Protein AF-A0A2I0NLA5-F1 (afdb_monomer_lite)

Radius of gyration: 13.1 Å; chains: 1; bounding box: 32×26×30 Å

Structure (mmCIF, N/CA/C/O backbone):
data_AF-A0A2I0NLA5-F1
#
_entry.id   AF-A0A2I0NLA5-F1
#
loop_
_atom_site.group_PDB
_atom_site.id
_atom_site.type_symbol
_atom_site.label_atom_id
_atom_site.label_alt_id
_atom_site.label_comp_id
_atom_site.label_asym_id
_atom_site.label_entity_id
_atom_site.label_seq_id
_atom_site.pdbx_PDB_ins_code
_atom_site.Cartn_x
_atom_site.Cartn_y
_atom_site.Cartn_z
_atom_site.occupancy
_atom_site.B_iso_or_equiv
_atom_site.auth_seq_id
_atom_site.auth_comp_id
_atom_site.auth_asym_id
_atom_site.auth_atom_id
_atom_site.pdbx_PDB_model_num
ATOM 1 N N . MET A 1 1 ? -19.180 -3.234 6.087 1.00 59.72 1 MET A N 1
ATOM 2 C CA . MET A 1 1 ? -17.823 -3.170 5.500 1.00 59.72 1 MET A CA 1
ATOM 3 C C . MET A 1 1 ? -17.058 -4.268 6.195 1.00 59.72 1 MET A C 1
ATOM 5 O O . MET A 1 1 ? -16.725 -4.125 7.369 1.00 59.72 1 MET A O 1
ATOM 9 N N . ASP A 1 2 ? -16.911 -5.386 5.492 1.00 83.38 2 ASP A N 1
ATOM 10 C CA . ASP A 1 2 ? -16.739 -6.708 6.115 1.00 83.38 2 ASP A CA 1
ATOM 11 C C . ASP A 1 2 ? -15.297 -7.218 5.983 1.00 83.38 2 ASP A C 1
ATOM 13 O O . ASP A 1 2 ? -15.010 -8.364 6.292 1.00 83.38 2 ASP A O 1
ATOM 17 N N . ALA A 1 3 ? -14.392 -6.371 5.485 1.00 89.50 3 ALA A N 1
ATOM 18 C CA . ALA A 1 3 ? -12.985 -6.702 5.313 1.00 89.50 3 ALA A CA 1
ATOM 19 C C . ALA A 1 3 ? -12.182 -6.345 6.569 1.00 89.50 3 ALA A C 1
ATOM 21 O O . ALA A 1 3 ? -12.119 -5.175 6.946 1.00 89.50 3 ALA A O 1
ATOM 22 N N . ASP A 1 4 ? -11.520 -7.325 7.175 1.00 92.44 4 ASP A N 1
ATOM 23 C CA . ASP A 1 4 ? -10.682 -7.116 8.366 1.00 92.44 4 ASP A CA 1
ATOM 24 C C . ASP A 1 4 ? -9.313 -6.486 8.047 1.00 92.44 4 ASP A C 1
ATOM 26 O O . ASP A 1 4 ? -8.629 -5.961 8.925 1.00 92.44 4 ASP A O 1
ATOM 30 N N . ALA A 1 5 ? -8.921 -6.499 6.769 1.00 95.50 5 ALA A N 1
ATOM 31 C CA . ALA A 1 5 ? -7.702 -5.873 6.280 1.00 95.50 5 ALA A CA 1
ATOM 32 C C . ALA A 1 5 ? -7.873 -5.266 4.888 1.00 95.50 5 ALA A C 1
ATOM 34 O O . ALA A 1 5 ? -8.700 -5.713 4.089 1.00 95.50 5 ALA A O 1
ATOM 35 N N . VAL A 1 6 ? -7.036 -4.276 4.584 1.00 95.62 6 VAL A N 1
ATOM 36 C CA . VAL A 1 6 ? -6.979 -3.601 3.289 1.00 95.62 6 VAL A CA 1
ATOM 37 C C . VAL A 1 6 ? -5.520 -3.471 2.852 1.00 95.62 6 VAL A C 1
ATOM 39 O O . VAL A 1 6 ? -4.673 -3.006 3.605 1.00 95.62 6 VAL A O 1
ATOM 42 N N . ALA A 1 7 ? -5.228 -3.851 1.610 1.00 97.94 7 ALA A N 1
ATOM 43 C CA . ALA A 1 7 ? -3.954 -3.556 0.963 1.00 97.94 7 ALA A CA 1
ATOM 44 C C . ALA A 1 7 ? -4.214 -2.671 -0.257 1.00 97.94 7 ALA A C 1
ATOM 46 O O . ALA A 1 7 ? -5.017 -3.036 -1.119 1.00 97.94 7 ALA A O 1
ATOM 47 N N . ILE A 1 8 ? -3.549 -1.521 -0.341 1.00 98.19 8 ILE A N 1
ATOM 48 C CA . ILE A 1 8 ? -3.659 -0.599 -1.479 1.00 98.19 8 ILE A CA 1
ATOM 49 C C . ILE A 1 8 ? -2.277 -0.406 -2.069 1.00 98.19 8 ILE A C 1
ATOM 51 O O . ILE A 1 8 ? -1.302 -0.224 -1.343 1.00 98.19 8 ILE A O 1
ATOM 55 N N . GLY A 1 9 ? -2.203 -0.431 -3.396 1.00 98.00 9 GLY A N 1
ATOM 56 C CA . GLY A 1 9 ? -0.940 -0.225 -4.068 1.00 98.00 9 GLY A CA 1
ATOM 57 C C . GLY A 1 9 ? -1.015 0.625 -5.31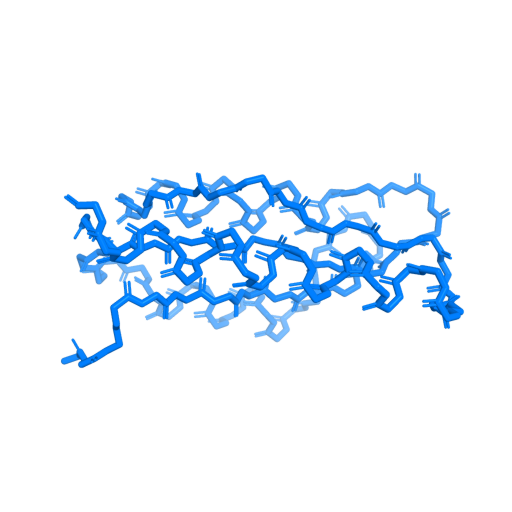4 1.00 98.00 9 GLY A C 1
ATOM 58 O O . GLY A 1 9 ? -2.043 0.714 -5.988 1.00 98.00 9 GLY A O 1
ATOM 59 N N . SER A 1 10 ? 0.117 1.254 -5.607 1.00 98.25 10 SER A N 1
ATOM 60 C CA . SER A 1 10 ? 0.334 2.086 -6.782 1.00 98.25 10 SER A CA 1
ATOM 61 C C . SER A 1 10 ? 1.799 2.013 -7.199 1.00 98.25 10 SER A C 1
ATOM 63 O O . SER A 1 10 ? 2.672 1.982 -6.333 1.00 98.25 10 SER A O 1
ATOM 65 N N . PRO A 1 11 ? 2.119 2.057 -8.504 1.00 97.00 11 PRO A N 1
ATOM 66 C CA . PRO A 1 11 ? 3.460 2.437 -8.908 1.00 97.00 11 PRO A CA 1
ATOM 67 C C . PRO A 1 11 ? 3.740 3.891 -8.514 1.00 97.00 11 PRO A C 1
ATOM 69 O O . PRO A 1 11 ? 2.806 4.686 -8.355 1.00 97.00 11 PRO A O 1
ATOM 72 N N . ASN A 1 12 ? 5.020 4.252 -8.451 1.00 94.81 12 ASN A N 1
ATOM 73 C CA . ASN A 1 12 ? 5.403 5.654 -8.364 1.00 94.81 12 ASN A CA 1
ATOM 74 C C . ASN A 1 12 ? 5.301 6.322 -9.748 1.00 94.81 12 ASN A C 1
ATOM 76 O O . ASN A 1 12 ? 6.036 5.980 -10.679 1.00 94.81 12 ASN A O 1
ATOM 80 N N . TYR A 1 13 ? 4.350 7.240 -9.902 1.00 91.44 13 TYR A N 1
ATOM 81 C CA . TYR A 1 13 ? 4.024 7.938 -11.141 1.00 91.44 13 TYR A CA 1
ATOM 82 C C . TYR A 1 13 ? 4.190 9.448 -10.952 1.00 91.44 13 TYR A C 1
ATOM 84 O O . TYR A 1 13 ? 3.307 10.113 -10.418 1.00 91.44 13 TYR A O 1
ATOM 92 N N . LYS A 1 14 ? 5.307 9.993 -11.457 1.00 90.69 14 LYS A N 1
ATOM 93 C CA . LYS A 1 14 ? 5.690 11.408 -11.276 1.00 90.69 14 LYS A CA 1
ATOM 94 C C . LYS A 1 14 ? 5.750 11.798 -9.793 1.00 90.69 14 LYS A C 1
ATOM 96 O O . LYS A 1 14 ? 5.105 12.760 -9.391 1.00 90.69 14 LYS A O 1
ATOM 101 N N . ASP A 1 15 ? 6.499 11.008 -9.024 1.00 90.94 15 ASP A N 1
ATOM 102 C CA . ASP A 1 15 ? 6.754 11.233 -7.595 1.00 90.94 15 ASP A CA 1
ATOM 103 C C . ASP A 1 15 ? 5.469 11.263 -6.743 1.00 90.94 15 ASP A C 1
ATOM 105 O O . ASP A 1 15 ? 5.377 11.971 -5.748 1.00 90.94 15 ASP A O 1
ATOM 109 N N . ALA A 1 16 ? 4.443 10.523 -7.181 1.00 94.50 16 ALA A N 1
ATOM 110 C CA . ALA A 1 16 ? 3.158 10.378 -6.508 1.00 94.50 16 ALA A CA 1
ATOM 111 C C . ALA A 1 16 ? 2.463 9.073 -6.928 1.00 94.50 16 ALA A C 1
ATOM 113 O O . ALA A 1 16 ? 2.822 8.426 -7.917 1.00 94.50 16 ALA A O 1
ATOM 114 N N . MET A 1 17 ? 1.404 8.689 -6.216 1.00 97.56 17 MET A N 1
ATOM 115 C CA . MET A 1 17 ? 0.538 7.582 -6.638 1.00 97.56 17 MET A CA 1
ATOM 116 C C . MET A 1 17 ? -0.253 7.898 -7.921 1.00 97.56 17 MET A C 1
ATOM 118 O O . MET A 1 17 ? -0.472 9.053 -8.296 1.00 97.56 17 MET A O 1
ATOM 122 N N . MET A 1 18 ? -0.768 6.862 -8.585 1.00 97.94 18 MET A N 1
ATOM 123 C CA . MET A 1 18 ? -1.639 7.031 -9.745 1.00 97.94 18 MET A CA 1
ATOM 124 C C . MET A 1 18 ? -2.910 7.820 -9.381 1.00 97.94 18 MET A C 1
ATOM 126 O O . MET A 1 18 ? -3.526 7.547 -8.346 1.00 97.94 18 MET A O 1
ATOM 130 N N . PRO A 1 19 ? -3.400 8.717 -10.261 1.00 97.00 19 PRO A N 1
ATOM 131 C CA . PRO A 1 19 ? -4.604 9.510 -9.990 1.00 97.00 19 PRO A CA 1
ATOM 132 C C . PRO A 1 19 ? -5.851 8.677 -9.661 1.00 97.00 19 PRO A C 1
ATOM 134 O O . PRO A 1 19 ? -6.710 9.113 -8.898 1.00 97.00 19 PRO A O 1
ATOM 137 N N . THR A 1 20 ? -5.957 7.470 -10.219 1.00 97.75 20 THR A N 1
ATOM 138 C CA . THR A 1 20 ? -7.052 6.532 -9.934 1.00 97.75 20 THR A CA 1
ATOM 139 C C . THR A 1 20 ? -7.001 5.998 -8.505 1.00 97.75 20 THR A C 1
ATOM 141 O O . THR A 1 20 ? -8.048 5.891 -7.871 1.00 97.75 20 THR A O 1
ATOM 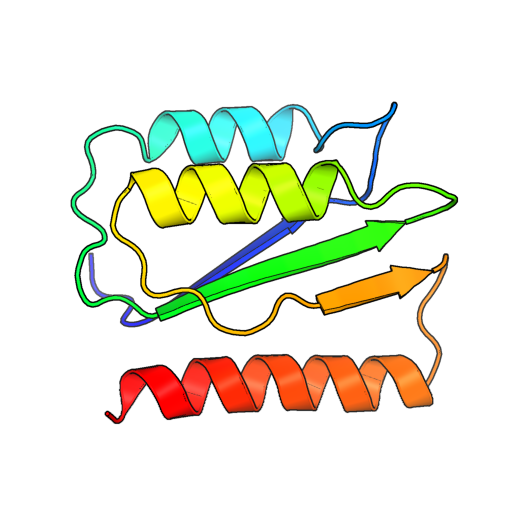144 N N . VAL A 1 21 ? -5.802 5.713 -7.985 1.00 98.12 21 VAL A N 1
ATOM 145 C CA . VAL A 1 21 ? -5.591 5.276 -6.596 1.00 98.12 21 VAL A CA 1
ATOM 146 C C . VAL A 1 21 ? -5.867 6.431 -5.641 1.00 98.12 21 VAL A C 1
ATOM 148 O O . VAL A 1 21 ? -6.609 6.252 -4.680 1.00 98.12 21 VAL A O 1
ATOM 151 N N . LYS A 1 22 ? -5.390 7.640 -5.965 1.00 97.44 22 LYS A N 1
ATOM 152 C CA . LYS A 1 22 ? -5.692 8.848 -5.186 1.00 97.44 22 LYS A CA 1
ATOM 153 C C . LYS A 1 22 ? -7.197 9.084 -5.053 1.00 97.44 22 LYS A C 1
ATOM 155 O O . LYS A 1 22 ? -7.701 9.221 -3.945 1.00 97.44 22 LYS A O 1
ATOM 160 N N . LYS A 1 23 ? -7.929 9.056 -6.170 1.00 97.56 23 LYS A N 1
ATOM 161 C CA . LYS A 1 23 ? -9.391 9.219 -6.170 1.00 97.56 23 LYS A CA 1
ATOM 162 C C . LYS A 1 23 ? -10.098 8.133 -5.351 1.00 97.56 23 LYS A C 1
ATOM 164 O O . LYS A 1 23 ? -11.118 8.402 -4.721 1.00 97.56 23 LYS A O 1
ATOM 169 N N . PHE A 1 24 ? -9.583 6.904 -5.373 1.00 97.00 24 PHE A N 1
ATOM 170 C CA . PHE A 1 24 ? -10.116 5.826 -4.547 1.00 97.00 24 PHE A CA 1
ATOM 171 C C . PHE A 1 24 ? -9.883 6.093 -3.055 1.00 97.00 24 PHE A C 1
ATOM 173 O O . PHE A 1 24 ? -10.837 6.016 -2.288 1.00 97.00 24 PHE A O 1
ATOM 180 N N . LEU A 1 25 ? -8.673 6.488 -2.649 1.00 96.44 25 LEU A N 1
ATOM 181 C CA . LEU A 1 25 ? -8.382 6.868 -1.263 1.00 96.44 25 LEU A CA 1
ATOM 182 C C . LEU A 1 25 ? -9.254 8.036 -0.788 1.00 96.44 25 LEU A C 1
ATOM 184 O O . LEU A 1 25 ? -9.831 7.959 0.289 1.00 96.44 25 LEU A O 1
ATOM 188 N N . GLU A 1 26 ? -9.438 9.068 -1.615 1.00 95.81 26 GLU A N 1
ATOM 189 C CA . GLU A 1 26 ? -10.343 10.187 -1.316 1.00 95.81 26 GLU A CA 1
ATOM 190 C C . GLU A 1 26 ? -11.788 9.716 -1.081 1.00 95.81 26 GLU A C 1
ATOM 192 O O . GLU A 1 26 ? -12.489 10.271 -0.239 1.00 95.81 26 GLU A O 1
ATOM 197 N N . SER A 1 27 ? -12.237 8.663 -1.774 1.00 94.62 27 SER A N 1
ATOM 198 C CA . SER A 1 27 ? -13.566 8.076 -1.548 1.00 94.62 27 SER A CA 1
ATOM 199 C C . SER A 1 27 ? -13.692 7.311 -0.225 1.00 94.62 27 SER A C 1
ATOM 201 O O . SER A 1 27 ? -14.810 7.068 0.228 1.00 94.62 27 SER A O 1
ATOM 203 N N . LEU A 1 28 ? -12.566 6.949 0.400 1.00 92.12 28 LEU A N 1
ATOM 204 C CA . LEU A 1 28 ? -12.524 6.355 1.738 1.00 92.12 28 LEU A CA 1
ATOM 205 C C . LEU A 1 28 ? -12.518 7.414 2.849 1.00 92.12 28 LEU A C 1
ATOM 207 O O . LEU A 1 28 ? -12.668 7.062 4.019 1.00 92.12 28 LEU A O 1
ATOM 211 N N . ALA A 1 29 ? -12.364 8.699 2.515 1.00 91.50 29 ALA A N 1
ATOM 212 C CA . ALA A 1 29 ? -12.356 9.766 3.504 1.00 91.50 29 ALA A CA 1
ATOM 213 C C . ALA A 1 29 ? -13.662 9.773 4.316 1.00 91.50 29 ALA A C 1
ATOM 215 O O . ALA A 1 29 ? -14.765 9.790 3.769 1.00 91.50 29 ALA A O 1
ATOM 216 N N . GLY A 1 30 ? -13.534 9.766 5.644 1.00 87.75 30 GLY A N 1
ATOM 217 C CA . GLY A 1 30 ? -14.673 9.711 6.564 1.00 87.75 30 GLY A CA 1
ATOM 218 C C . GLY A 1 30 ? -15.215 8.303 6.834 1.00 87.75 30 GLY A C 1
ATOM 219 O O . GLY A 1 30 ? -16.117 8.163 7.660 1.00 87.75 30 GLY A O 1
ATOM 220 N N . ILE A 1 31 ? -14.666 7.262 6.198 1.00 89.25 31 ILE A N 1
ATOM 221 C CA . ILE A 1 31 ? -14.894 5.876 6.614 1.00 89.25 31 ILE A CA 1
ATOM 222 C C . ILE A 1 31 ? -14.027 5.591 7.842 1.00 89.25 31 ILE A C 1
ATOM 224 O O . ILE A 1 31 ? -12.829 5.860 7.848 1.00 89.25 31 ILE A O 1
ATOM 228 N N . ASP A 1 32 ? -14.634 5.019 8.879 1.00 85.69 32 ASP A N 1
ATOM 229 C CA . ASP A 1 32 ? -13.908 4.571 10.064 1.00 85.69 32 ASP A CA 1
ATOM 230 C C . ASP A 1 32 ? -13.165 3.256 9.780 1.00 85.69 32 ASP A C 1
ATOM 232 O O . ASP A 1 32 ? -13.777 2.186 9.668 1.00 85.69 32 ASP A O 1
ATOM 236 N N . LEU A 1 33 ? -11.840 3.344 9.639 1.00 90.56 33 LEU A N 1
ATOM 237 C CA . LEU A 1 33 ? -10.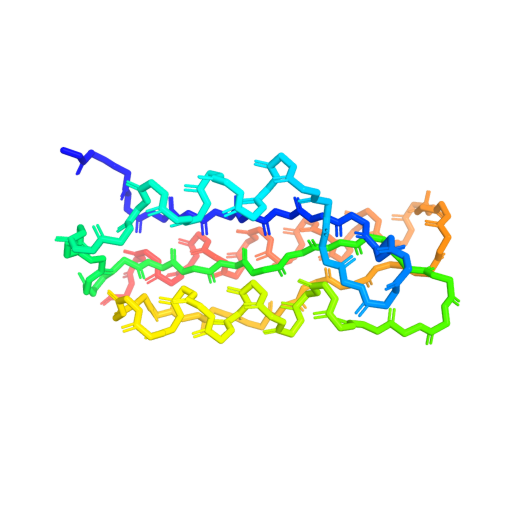956 2.205 9.381 1.00 90.56 33 LEU A CA 1
ATOM 238 C C . LEU A 1 33 ? -10.181 1.760 10.633 1.00 90.56 33 LEU A C 1
ATOM 240 O O . LEU A 1 33 ? -9.288 0.919 10.527 1.00 90.56 33 LEU A O 1
ATOM 244 N N . ARG A 1 34 ? -10.533 2.282 11.816 1.00 91.00 34 ARG A N 1
ATOM 245 C CA . ARG A 1 34 ? -9.882 1.917 13.082 1.00 91.00 34 ARG A CA 1
ATOM 246 C C . ARG A 1 34 ? -9.995 0.427 13.380 1.00 91.00 34 ARG A C 1
ATOM 248 O O . ARG A 1 34 ? -11.043 -0.181 13.170 1.00 91.00 34 ARG A O 1
ATOM 255 N N . GLY A 1 35 ? -8.902 -0.144 13.885 1.00 88.19 35 GLY A N 1
ATOM 256 C CA . GLY A 1 35 ? -8.796 -1.566 14.224 1.00 88.19 35 GLY A CA 1
ATOM 257 C C . GLY A 1 35 ? -8.732 -2.505 13.015 1.00 88.19 35 GLY A C 1
ATOM 258 O O . GLY A 1 35 ? -8.779 -3.717 13.193 1.00 88.19 35 GLY A O 1
ATOM 259 N N . ARG A 1 36 ? -8.642 -1.978 11.784 1.00 93.12 36 ARG A N 1
ATOM 260 C CA . ARG A 1 36 ? -8.413 -2.781 10.574 1.00 93.12 36 ARG A CA 1
ATOM 261 C C . ARG A 1 36 ? -6.937 -2.761 10.216 1.00 93.12 36 ARG A C 1
ATOM 263 O O . ARG A 1 36 ? -6.292 -1.719 10.331 1.00 93.12 36 ARG A O 1
ATOM 270 N N . ALA A 1 37 ? -6.418 -3.884 9.734 1.00 97.25 37 ALA A N 1
ATOM 271 C CA . ALA A 1 37 ? -5.024 -3.972 9.316 1.00 97.25 37 ALA A CA 1
ATOM 272 C C . ALA A 1 37 ? -4.812 -3.365 7.916 1.00 97.25 37 ALA A C 1
ATOM 274 O O . ALA A 1 37 ? -5.641 -3.552 7.020 1.00 97.25 37 ALA A O 1
ATOM 275 N N . GLY A 1 38 ? -3.692 -2.672 7.714 1.00 97.75 38 GLY A N 1
ATOM 276 C CA . GLY A 1 38 ? -3.369 -1.975 6.468 1.00 97.75 38 GLY A CA 1
ATOM 277 C C . GLY A 1 38 ? -2.013 -2.338 5.883 1.00 97.75 38 GLY A C 1
ATOM 278 O O . GLY A 1 38 ? -1.081 -2.612 6.628 1.00 97.75 38 GLY A O 1
ATOM 279 N N . LEU A 1 39 ? -1.882 -2.316 4.556 1.00 98.62 39 LEU A N 1
ATOM 280 C CA . LEU A 1 39 ? -0.607 -2.476 3.844 1.00 98.62 39 LEU A CA 1
ATOM 281 C C . LEU A 1 39 ? -0.557 -1.536 2.633 1.00 98.62 39 LEU A C 1
ATOM 283 O O . LEU A 1 39 ? -1.396 -1.658 1.734 1.00 98.62 39 LEU A O 1
ATOM 287 N N . ALA A 1 40 ? 0.444 -0.654 2.569 1.00 98.62 40 ALA A N 1
ATOM 288 C CA . ALA A 1 40 ? 0.776 0.056 1.339 1.00 98.62 40 ALA A CA 1
ATOM 289 C C . ALA A 1 40 ? 1.803 -0.750 0.531 1.00 98.62 40 ALA A C 1
ATOM 291 O O . ALA A 1 40 ? 2.741 -1.331 1.085 1.00 98.62 40 ALA A O 1
ATOM 292 N N . PHE A 1 41 ? 1.634 -0.817 -0.790 1.00 98.56 41 PHE A N 1
ATOM 293 C CA . PHE A 1 41 ? 2.606 -1.498 -1.643 1.00 98.56 41 PHE A CA 1
ATOM 294 C C . PHE A 1 41 ? 2.761 -0.874 -3.030 1.00 98.56 41 PHE A C 1
ATOM 296 O O . PHE A 1 41 ? 1.884 -0.168 -3.520 1.00 98.56 41 PHE A O 1
ATOM 303 N N . GLY A 1 42 ? 3.866 -1.148 -3.717 1.00 97.56 42 GLY A N 1
ATOM 304 C CA . GLY A 1 42 ? 4.068 -0.581 -5.046 1.00 97.56 42 GLY A CA 1
ATOM 305 C C . GLY A 1 42 ? 5.375 -0.947 -5.724 1.00 97.56 42 GLY A C 1
ATOM 306 O O . GLY A 1 42 ? 6.323 -1.416 -5.101 1.00 97.56 42 GLY A O 1
ATOM 307 N N . SER A 1 43 ? 5.431 -0.698 -7.031 1.00 96.56 43 SER A N 1
ATOM 308 C CA . SER A 1 43 ? 6.679 -0.732 -7.792 1.00 96.56 43 SER A CA 1
ATOM 309 C C . SER A 1 43 ? 7.234 0.677 -7.993 1.00 96.56 43 SER A C 1
ATOM 311 O O . SER A 1 43 ? 6.473 1.602 -8.282 1.00 96.56 43 SER A O 1
ATOM 313 N N . TYR A 1 44 ? 8.547 0.847 -7.956 1.00 96.31 44 TYR A N 1
ATOM 314 C CA . TYR A 1 44 ? 9.184 2.150 -8.118 1.00 96.31 44 TYR A CA 1
ATOM 315 C C . TYR A 1 44 ? 10.402 2.117 -9.040 1.00 96.31 44 TYR A C 1
ATOM 317 O O . TYR A 1 44 ? 11.013 1.077 -9.268 1.00 96.31 44 TYR A O 1
ATOM 325 N N . GLY A 1 45 ? 10.761 3.281 -9.584 1.00 94.12 45 GLY A N 1
ATOM 326 C CA . GLY A 1 45 ? 12.030 3.476 -10.291 1.00 94.12 45 GLY A CA 1
ATOM 327 C C . GLY A 1 45 ? 13.110 4.026 -9.364 1.00 94.12 45 GLY A C 1
ATOM 328 O O . GLY A 1 45 ? 14.171 3.421 -9.206 1.00 94.12 45 GLY A O 1
ATOM 329 N N . TRP A 1 46 ? 12.815 5.167 -8.739 1.00 90.06 46 TRP A N 1
ATOM 330 C CA . TRP A 1 46 ? 13.780 5.936 -7.948 1.00 90.06 46 TRP A CA 1
ATOM 331 C C . TRP A 1 46 ? 13.238 6.328 -6.573 1.00 90.06 46 TRP A C 1
ATOM 333 O O . TRP A 1 46 ? 13.964 6.172 -5.599 1.00 90.06 46 TRP A O 1
ATOM 343 N N . GLY A 1 47 ? 11.979 6.769 -6.499 1.00 92.06 47 GLY A N 1
ATOM 344 C CA . GLY A 1 47 ? 11.338 7.208 -5.256 1.00 92.06 47 GLY A CA 1
ATOM 345 C C . GLY A 1 47 ? 10.170 6.324 -4.813 1.00 92.06 47 GLY A C 1
ATOM 346 O O . GLY A 1 47 ? 9.609 5.579 -5.623 1.00 92.06 47 GLY A O 1
ATOM 347 N N . LEU A 1 48 ? 9.837 6.404 -3.526 1.00 95.06 48 LEU A N 1
ATOM 348 C CA . LEU A 1 48 ? 8.815 5.607 -2.838 1.00 95.06 48 LEU A CA 1
ATOM 349 C C . LEU A 1 48 ? 7.572 6.430 -2.460 1.00 95.06 48 LEU A C 1
ATOM 351 O O . LEU A 1 48 ? 6.697 5.909 -1.775 1.00 95.06 48 LEU A O 1
ATOM 355 N N . GLU A 1 49 ? 7.464 7.669 -2.943 1.00 97.62 49 GLU A N 1
ATOM 356 C CA . GLU A 1 49 ? 6.471 8.666 -2.525 1.00 97.62 49 GLU A CA 1
ATOM 357 C C . GLU A 1 49 ? 5.040 8.129 -2.635 1.00 97.62 49 GLU A C 1
ATOM 359 O O . GLU A 1 49 ? 4.240 8.293 -1.726 1.00 97.62 49 GLU A O 1
ATOM 364 N N . ALA A 1 50 ? 4.720 7.390 -3.704 1.00 97.88 50 ALA A N 1
ATOM 365 C CA . ALA A 1 50 ? 3.415 6.745 -3.832 1.00 97.88 50 ALA A CA 1
ATOM 366 C C . ALA A 1 50 ? 3.075 5.791 -2.673 1.00 97.88 50 ALA A C 1
ATOM 368 O O . ALA A 1 50 ? 1.919 5.729 -2.267 1.00 97.88 50 ALA A O 1
ATOM 369 N N . ILE A 1 51 ? 4.047 5.017 -2.185 1.00 98.25 51 ILE A N 1
ATOM 370 C CA . ILE A 1 51 ? 3.850 4.053 -1.094 1.00 98.25 51 ILE A CA 1
ATOM 371 C C . ILE A 1 51 ? 3.720 4.804 0.232 1.00 98.25 51 ILE A C 1
ATOM 373 O O . ILE A 1 51 ? 2.795 4.521 0.989 1.00 98.25 51 ILE A O 1
ATOM 377 N N . GLU A 1 52 ? 4.591 5.789 0.459 1.00 98.12 52 GLU A N 1
ATOM 378 C CA . GLU A 1 52 ? 4.583 6.654 1.645 1.00 98.12 52 GLU A CA 1
ATOM 379 C C . GLU A 1 52 ? 3.257 7.426 1.758 1.00 98.12 52 GLU A C 1
ATOM 381 O O . GLU A 1 52 ? 2.581 7.352 2.781 1.00 98.12 52 GLU A O 1
ATOM 386 N N . ASP A 1 53 ? 2.795 8.050 0.671 1.00 98.00 53 ASP A N 1
ATOM 387 C CA . ASP A 1 53 ? 1.516 8.763 0.637 1.00 98.00 53 ASP A CA 1
ATOM 388 C C . ASP A 1 53 ? 0.326 7.829 0.928 1.00 98.00 53 ASP A C 1
ATOM 390 O O . ASP A 1 53 ? -0.611 8.205 1.636 1.00 98.00 53 ASP A O 1
ATOM 394 N N . ILE A 1 54 ? 0.318 6.607 0.370 1.00 98.44 54 ILE A N 1
ATOM 395 C CA . ILE A 1 54 ? -0.745 5.623 0.648 1.00 98.44 54 ILE A CA 1
ATOM 396 C C . ILE A 1 54 ? -0.730 5.247 2.134 1.00 98.44 54 ILE A C 1
ATOM 398 O O . ILE A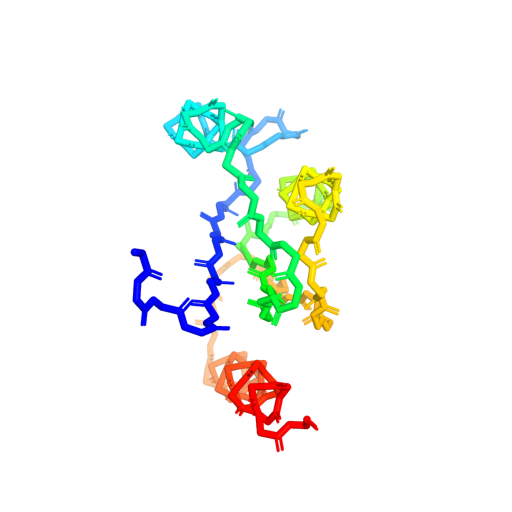 1 54 ? -1.799 5.185 2.751 1.00 98.44 54 ILE A O 1
ATOM 402 N N . HIS A 1 55 ? 0.454 5.001 2.699 1.00 98.44 55 HIS A N 1
ATOM 403 C CA . HIS A 1 55 ? 0.623 4.666 4.109 1.00 98.44 55 HIS A CA 1
ATOM 404 C C . HIS A 1 55 ? 0.081 5.772 5.011 1.00 98.44 55 HIS A C 1
ATOM 406 O O . HIS A 1 55 ? -0.728 5.507 5.906 1.00 98.44 55 HIS A O 1
ATOM 412 N N . ASP A 1 56 ? 0.483 7.012 4.751 1.00 97.75 56 ASP A N 1
ATOM 413 C CA . ASP A 1 56 ? 0.107 8.170 5.554 1.00 97.75 56 ASP A CA 1
ATOM 414 C C . ASP A 1 56 ? -1.398 8.434 5.486 1.00 97.75 56 ASP A C 1
ATOM 416 O O . ASP A 1 56 ? -2.041 8.666 6.514 1.00 97.75 56 ASP A O 1
ATOM 420 N N . ILE A 1 57 ? -2.000 8.330 4.296 1.00 96.94 57 ILE A N 1
ATOM 421 C CA . ILE A 1 57 ? -3.445 8.516 4.128 1.00 96.94 57 ILE A CA 1
ATOM 422 C C . ILE A 1 57 ? -4.223 7.436 4.889 1.00 96.94 57 ILE A C 1
ATOM 424 O O . ILE A 1 57 ? -5.131 7.771 5.652 1.00 96.94 57 ILE A O 1
ATOM 428 N N . LEU A 1 58 ? -3.873 6.157 4.733 1.00 96.56 58 LEU A N 1
ATOM 429 C CA . LEU A 1 58 ? -4.563 5.064 5.430 1.00 96.56 58 LEU A CA 1
ATOM 430 C C . LEU A 1 58 ? -4.384 5.137 6.951 1.00 96.56 58 LEU A C 1
ATOM 432 O O . LEU A 1 58 ? -5.358 4.967 7.691 1.00 96.56 58 LEU A O 1
ATOM 436 N N . SER A 1 59 ? -3.180 5.477 7.413 1.00 96.06 59 SER A N 1
ATOM 437 C CA . SER A 1 59 ? -2.895 5.750 8.825 1.00 96.06 59 SER A CA 1
ATOM 438 C C . SER A 1 59 ? -3.743 6.905 9.357 1.00 96.06 59 SER A C 1
ATOM 440 O O . SER A 1 59 ? -4.312 6.811 10.444 1.00 96.06 59 SER A O 1
ATOM 442 N N . SER A 1 60 ? -3.906 7.978 8.573 1.00 95.38 60 SER A N 1
ATOM 443 C CA . SER A 1 60 ? -4.745 9.126 8.944 1.00 95.38 60 SER A CA 1
ATOM 444 C C . SER A 1 60 ? -6.232 8.770 9.073 1.00 95.38 60 SER A C 1
ATOM 446 O O . SER A 1 60 ? -6.962 9.421 9.820 1.00 95.38 60 SER A O 1
ATOM 448 N N . TYR A 1 61 ? -6.677 7.706 8.396 1.00 94.50 61 TYR A N 1
ATOM 449 C CA . TYR A 1 61 ? -8.030 7.147 8.519 1.00 94.50 61 TYR A CA 1
ATOM 450 C C . TYR A 1 61 ? -8.157 6.132 9.669 1.00 94.50 61 TYR A C 1
ATOM 452 O O . TYR A 1 61 ? -9.227 5.558 9.881 1.00 94.50 61 TYR A O 1
ATOM 460 N N . GLY A 1 62 ? -7.088 5.942 10.446 1.00 93.31 62 GLY A N 1
ATOM 461 C CA . GLY A 1 62 ? -7.057 5.113 11.648 1.00 93.31 62 GLY A CA 1
ATOM 462 C C . GLY A 1 62 ? -6.661 3.657 11.415 1.00 93.31 62 GLY A C 1
ATOM 463 O O . GLY A 1 62 ? -6.781 2.862 12.344 1.00 93.31 62 GLY A O 1
ATOM 464 N N . MET A 1 63 ? -6.217 3.293 10.210 1.00 95.44 63 MET A N 1
ATOM 465 C CA . MET A 1 63 ? -5.812 1.924 9.892 1.00 95.44 63 MET A CA 1
ATOM 466 C C . MET A 1 63 ? -4.514 1.539 10.618 1.00 95.44 63 MET A C 1
ATOM 468 O O . MET A 1 63 ? -3.587 2.340 10.732 1.00 95.44 63 MET A O 1
ATOM 472 N N . GLU A 1 64 ? -4.429 0.296 11.090 1.00 96.38 64 GLU A N 1
ATOM 473 C CA . GLU A 1 64 ? -3.219 -0.246 11.708 1.00 96.38 64 GLU A CA 1
ATOM 474 C C . GLU A 1 64 ? -2.285 -0.801 10.633 1.00 96.38 64 GLU A C 1
ATOM 476 O O . GLU A 1 64 ? -2.422 -1.943 10.184 1.00 96.38 64 GLU A O 1
ATOM 481 N N . MET A 1 65 ? -1.341 0.027 10.197 1.00 97.75 65 MET A N 1
ATOM 482 C CA . MET A 1 65 ? -0.432 -0.322 9.110 1.00 97.75 65 MET A CA 1
ATOM 483 C C . MET A 1 65 ? 0.611 -1.362 9.539 1.00 97.75 65 MET A C 1
ATOM 485 O O . MET A 1 65 ? 1.261 -1.232 10.579 1.00 97.75 65 MET A O 1
ATOM 489 N N . VAL A 1 66 ? 0.801 -2.390 8.711 1.00 98.12 66 VAL A N 1
ATOM 490 C CA . VAL A 1 66 ? 1.999 -3.237 8.740 1.00 98.12 66 VAL A CA 1
ATOM 491 C C . VAL A 1 66 ? 3.107 -2.600 7.897 1.00 98.12 66 VAL A C 1
ATOM 493 O O . VAL A 1 66 ? 2.894 -1.587 7.238 1.00 98.12 66 VAL A O 1
ATOM 496 N N . GLN A 1 67 ? 4.302 -3.192 7.914 1.00 98.00 67 GLN A N 1
ATOM 497 C CA . GLN A 1 67 ? 5.412 -2.718 7.090 1.00 98.00 67 GLN A CA 1
ATOM 498 C C . GLN A 1 67 ? 5.055 -2.747 5.596 1.00 98.00 67 GLN A C 1
ATOM 500 O O . GLN A 1 67 ? 4.622 -3.781 5.083 1.00 98.00 67 GLN A O 1
ATOM 505 N N . ASP A 1 68 ? 5.288 -1.625 4.917 1.00 98.31 68 ASP A N 1
ATOM 506 C CA . ASP A 1 68 ? 5.004 -1.463 3.493 1.00 98.31 68 ASP A CA 1
ATOM 507 C C . ASP A 1 68 ? 5.896 -2.338 2.605 1.00 98.31 68 ASP A C 1
ATOM 509 O O . ASP A 1 68 ? 6.992 -2.757 2.992 1.00 98.31 68 ASP A O 1
ATOM 513 N N . PHE A 1 69 ? 5.440 -2.586 1.375 1.00 98.31 69 PHE A N 1
ATOM 514 C CA . PHE A 1 69 ? 6.172 -3.388 0.396 1.00 98.31 69 PHE A CA 1
ATOM 515 C C . PHE A 1 69 ? 6.479 -2.614 -0.891 1.00 98.31 69 PHE A C 1
ATOM 517 O O . PHE A 1 69 ? 5.583 -2.287 -1.668 1.00 98.31 69 PHE A O 1
ATOM 524 N N . GLY A 1 70 ? 7.762 -2.385 -1.166 1.00 97.62 70 GLY A N 1
ATOM 525 C CA . GLY A 1 70 ? 8.235 -1.765 -2.402 1.00 97.62 70 GLY A CA 1
ATOM 526 C C . GLY A 1 70 ? 9.071 -2.721 -3.249 1.00 97.62 70 GLY A C 1
ATOM 527 O O . GLY A 1 70 ? 9.930 -3.419 -2.717 1.00 97.62 70 GLY A O 1
ATOM 528 N N . VAL A 1 71 ? 8.894 -2.695 -4.574 1.00 97.69 71 VAL A N 1
ATOM 529 C CA . VAL A 1 71 ? 9.793 -3.368 -5.530 1.00 97.69 71 VAL A CA 1
ATOM 530 C C . VAL A 1 71 ? 10.370 -2.399 -6.557 1.00 97.69 71 VAL A C 1
ATOM 532 O O . VAL A 1 71 ? 9.645 -1.618 -7.169 1.00 97.69 71 VAL A O 1
ATOM 535 N N . LYS A 1 72 ? 11.684 -2.451 -6.790 1.00 96.44 72 LYS A N 1
ATOM 536 C CA . LYS A 1 72 ? 12.319 -1.630 -7.823 1.00 96.44 72 LYS A CA 1
ATOM 537 C C . LYS A 1 72 ? 12.119 -2.260 -9.203 1.00 96.44 72 LYS A C 1
ATOM 539 O O . LYS A 1 72 ? 12.635 -3.335 -9.480 1.00 96.44 72 LYS A O 1
ATOM 544 N N . GLY A 1 73 ? 11.431 -1.560 -10.098 1.00 94.50 73 GLY A N 1
ATOM 545 C CA . GLY A 1 73 ? 11.149 -2.039 -11.448 1.00 94.50 73 GLY A CA 1
ATOM 546 C C . GLY A 1 73 ? 10.178 -3.222 -11.458 1.00 94.50 73 GLY A C 1
ATOM 547 O O . GLY A 1 73 ? 9.142 -3.195 -10.795 1.00 94.50 73 GLY A O 1
ATOM 548 N N . LYS A 1 74 ? 10.488 -4.234 -12.270 1.00 95.44 74 LYS A N 1
ATOM 549 C CA . LYS A 1 74 ? 9.679 -5.448 -12.389 1.00 95.44 74 LYS A CA 1
ATOM 550 C C . LYS A 1 74 ? 10.129 -6.458 -11.317 1.00 95.44 74 LYS A C 1
ATOM 552 O O . LYS A 1 74 ? 11.328 -6.695 -11.240 1.00 95.44 74 LYS A O 1
ATOM 557 N N . PRO A 1 75 ? 9.209 -7.051 -10.534 1.00 95.38 75 PRO A N 1
ATOM 558 C CA . PRO A 1 75 ? 9.560 -8.092 -9.571 1.00 95.38 75 PRO A CA 1
ATOM 559 C C . PRO A 1 75 ? 10.044 -9.366 -10.268 1.00 95.38 75 PRO A C 1
ATOM 561 O O . PRO A 1 75 ? 9.451 -9.782 -11.271 1.00 95.38 75 PRO A O 1
ATOM 564 N N . GLU A 1 76 ? 11.057 -9.996 -9.683 1.00 97.12 76 GLU A N 1
ATOM 565 C CA . GLU A 1 76 ? 11.498 -11.357 -9.980 1.00 97.12 76 GLU A CA 1
ATOM 566 C C . GLU A 1 76 ? 11.085 -12.299 -8.827 1.00 97.12 76 GLU A C 1
ATOM 568 O O . GLU A 1 76 ? 10.316 -11.927 -7.929 1.00 97.12 76 GLU A O 1
ATOM 573 N N . ASP A 1 77 ? 11.521 -13.559 -8.872 1.00 97.88 77 ASP A N 1
ATOM 574 C CA . ASP A 1 77 ? 11.051 -14.602 -7.953 1.00 97.88 77 ASP A CA 1
ATOM 575 C C . ASP A 1 77 ? 11.316 -14.267 -6.475 1.00 97.88 77 ASP A C 1
ATOM 577 O O . ASP A 1 77 ? 10.457 -14.530 -5.621 1.00 97.88 77 ASP A O 1
ATOM 581 N N . GLU A 1 78 ? 12.455 -13.646 -6.164 1.00 96.88 78 GLU A N 1
ATOM 582 C CA . GLU A 1 78 ? 12.805 -13.205 -4.814 1.00 96.88 78 GLU A CA 1
ATOM 583 C C . GLU A 1 78 ? 11.835 -12.139 -4.287 1.00 96.88 78 GLU A C 1
ATOM 585 O O . GLU A 1 78 ? 11.300 -12.284 -3.183 1.00 96.88 78 GLU A O 1
ATOM 590 N N . GLU A 1 79 ? 11.519 -11.103 -5.068 1.00 97.25 79 GLU A N 1
ATOM 591 C CA . GLU A 1 79 ? 10.576 -10.070 -4.622 1.00 97.25 79 GLU A CA 1
ATOM 592 C C . GLU A 1 79 ? 9.146 -10.603 -4.517 1.00 97.25 79 GLU A C 1
ATOM 594 O O . GLU A 1 79 ? 8.379 -10.156 -3.661 1.00 97.25 79 GLU A O 1
ATOM 599 N N . LEU A 1 80 ? 8.773 -11.606 -5.317 1.00 97.62 80 LEU A N 1
ATOM 600 C CA . LEU A 1 80 ? 7.492 -12.299 -5.156 1.00 97.62 80 LEU A CA 1
ATOM 601 C C . LEU A 1 80 ? 7.430 -13.107 -3.850 1.00 97.62 80 LEU A C 1
ATOM 603 O O . LEU A 1 80 ? 6.351 -13.243 -3.263 1.00 97.62 80 LEU A O 1
ATOM 607 N N . VAL A 1 81 ? 8.557 -13.637 -3.360 1.00 98.25 81 VAL A N 1
ATOM 608 C CA . VAL A 1 81 ? 8.635 -14.242 -2.019 1.00 98.25 81 VAL A CA 1
ATOM 609 C C . VAL A 1 81 ? 8.433 -13.185 -0.934 1.00 98.25 81 VAL A C 1
ATOM 611 O O . VAL A 1 81 ? 7.634 -13.414 -0.022 1.00 98.25 81 VAL A O 1
ATOM 614 N N . GLU A 1 82 ? 9.079 -12.026 -1.040 1.00 97.94 82 GLU A N 1
ATOM 615 C CA . GLU A 1 82 ? 8.907 -10.934 -0.073 1.00 97.94 82 GLU A CA 1
ATOM 616 C C . GLU A 1 82 ? 7.483 -10.351 -0.098 1.00 97.94 82 GLU A C 1
ATOM 618 O O . GLU A 1 82 ? 6.886 -10.140 0.958 1.00 97.94 82 GLU A O 1
ATOM 623 N N . CYS A 1 83 ? 6.865 -10.226 -1.274 1.00 98.00 83 CYS A N 1
ATOM 624 C CA . CYS A 1 83 ? 5.460 -9.831 -1.419 1.00 98.00 83 CYS A CA 1
ATOM 625 C C . CYS A 1 83 ? 4.516 -10.799 -0.680 1.00 98.00 83 CYS A C 1
ATOM 627 O O . CYS A 1 83 ? 3.613 -10.385 0.054 1.00 98.00 83 CYS A O 1
ATOM 629 N N . ARG A 1 84 ? 4.764 -12.115 -0.783 1.00 98.31 84 ARG A N 1
ATOM 630 C CA . ARG A 1 84 ? 4.013 -13.130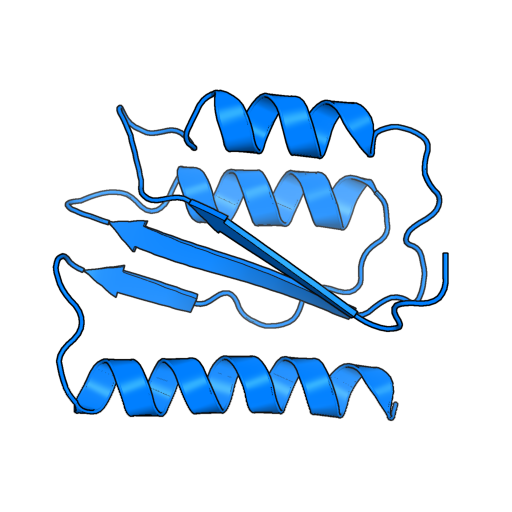 -0.018 1.00 98.31 84 ARG A CA 1
ATOM 631 C C . ARG A 1 84 ? 4.218 -12.994 1.493 1.00 98.31 84 ARG A C 1
ATOM 633 O O . ARG A 1 84 ? 3.277 -13.231 2.258 1.00 98.31 84 ARG A O 1
ATOM 640 N N . LYS A 1 85 ? 5.418 -12.616 1.943 1.00 98.31 85 LYS A N 1
ATOM 641 C CA . LYS A 1 85 ? 5.691 -12.349 3.364 1.00 98.31 85 LYS A CA 1
ATOM 642 C C . LYS A 1 85 ? 4.959 -11.100 3.854 1.00 98.31 85 LYS A C 1
ATOM 644 O O . LYS A 1 85 ? 4.369 -11.168 4.930 1.00 98.31 85 LYS A O 1
ATOM 649 N N . ALA A 1 86 ? 4.909 -10.028 3.062 1.00 98.38 86 ALA A N 1
ATOM 650 C CA . ALA A 1 86 ? 4.130 -8.827 3.378 1.00 98.38 86 ALA A CA 1
ATOM 651 C C . ALA A 1 86 ? 2.633 -9.152 3.537 1.00 98.38 86 ALA A C 1
ATOM 653 O O . ALA A 1 86 ? 2.023 -8.815 4.552 1.00 98.38 86 ALA A O 1
ATOM 654 N N . GLY A 1 87 ? 2.061 -9.932 2.613 1.00 97.88 87 GLY A N 1
ATOM 655 C CA . GLY A 1 87 ? 0.686 -10.429 2.745 1.00 97.88 87 GLY A CA 1
ATOM 656 C C . GLY A 1 87 ? 0.475 -11.319 3.979 1.00 97.88 87 GLY A C 1
ATOM 657 O O . GLY A 1 87 ? -0.550 -11.229 4.654 1.00 97.88 87 GLY A O 1
ATOM 658 N N . SER A 1 88 ? 1.465 -12.145 4.331 1.00 98.00 88 SER A N 1
ATOM 659 C CA . SER A 1 88 ? 1.425 -12.957 5.556 1.00 98.00 88 SER A CA 1
ATOM 660 C C . SER A 1 88 ? 1.471 -12.103 6.827 1.00 98.00 88 SER A C 1
ATOM 662 O O . SER A 1 88 ? 0.817 -12.451 7.809 1.00 98.00 88 SER A O 1
ATOM 664 N N . ALA A 1 89 ? 2.223 -10.999 6.827 1.00 97.81 89 ALA A N 1
ATOM 665 C CA . ALA A 1 89 ? 2.262 -10.045 7.932 1.00 97.81 89 ALA A CA 1
ATOM 666 C C . ALA A 1 89 ? 0.907 -9.344 8.105 1.00 97.81 89 ALA A C 1
ATOM 668 O O . ALA A 1 89 ? 0.375 -9.325 9.215 1.00 97.81 89 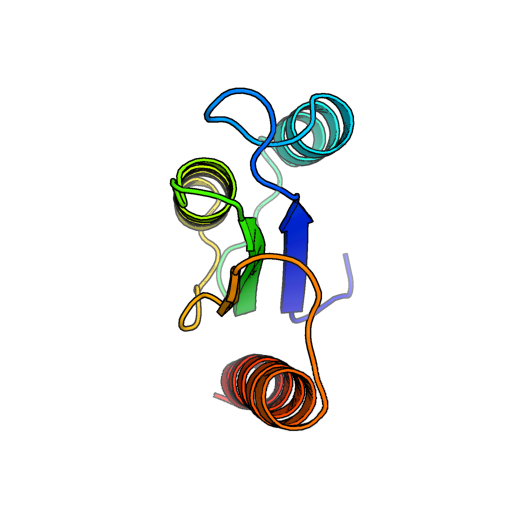ALA A O 1
ATOM 669 N N . LEU A 1 90 ? 0.297 -8.891 7.005 1.00 97.88 90 LEU A N 1
ATOM 670 C CA . LEU A 1 90 ? -1.053 -8.322 7.011 1.00 97.88 90 LEU A CA 1
ATOM 671 C C . LEU A 1 90 ? -2.084 -9.305 7.591 1.00 97.88 90 LEU A C 1
ATOM 673 O O . LEU A 1 90 ? -2.859 -8.951 8.472 1.00 97.88 90 LEU A O 1
ATOM 677 N N . ALA A 1 91 ? -2.055 -10.568 7.158 1.00 96.69 91 ALA A N 1
ATOM 678 C CA . ALA A 1 91 ? -2.978 -11.592 7.651 1.00 96.69 91 ALA A CA 1
ATOM 679 C C . ALA A 1 91 ? -2.771 -11.951 9.133 1.00 96.69 91 ALA A C 1
ATOM 681 O O . ALA A 1 91 ? -3.715 -12.367 9.804 1.00 96.69 91 ALA A O 1
ATOM 682 N N . ARG A 1 92 ? -1.542 -11.832 9.654 1.00 96.44 92 ARG A N 1
ATOM 683 C CA . ARG A 1 92 ? -1.262 -12.023 11.086 1.00 96.44 92 ARG A CA 1
ATOM 684 C C . ARG A 1 92 ? -1.833 -10.887 11.918 1.00 96.44 92 ARG A C 1
ATOM 686 O O . ARG A 1 92 ? -2.412 -11.176 12.955 1.00 96.44 92 ARG A O 1
ATOM 693 N N . LYS A 1 93 ? -1.741 -9.652 11.422 1.00 95.06 93 LYS A N 1
ATOM 694 C CA . LYS A 1 93 ? -2.260 -8.460 12.097 1.00 95.06 93 LYS A CA 1
ATOM 695 C C . LYS A 1 93 ? -3.774 -8.522 12.347 1.00 95.06 93 LYS A C 1
ATOM 697 O O . LYS A 1 93 ? -4.231 -8.029 13.361 1.00 95.06 93 LYS A O 1
ATOM 702 N N . ILE A 1 94 ? -4.532 -9.198 11.477 1.00 92.38 94 ILE A N 1
ATOM 703 C CA . ILE A 1 94 ? -5.979 -9.454 11.659 1.00 92.38 94 ILE A CA 1
ATOM 704 C C . ILE A 1 94 ? -6.276 -10.356 12.874 1.00 92.38 94 ILE A C 1
ATOM 706 O O . ILE A 1 94 ? -7.371 -10.318 13.423 1.00 92.38 94 ILE A O 1
ATOM 710 N N . LYS A 1 95 ? -5.343 -11.241 13.244 1.00 74.56 95 LYS A N 1
ATOM 711 C CA . LYS A 1 95 ? -5.546 -12.256 14.292 1.00 74.56 95 LYS A CA 1
ATOM 712 C C . LYS A 1 95 ? -5.109 -11.794 15.686 1.00 74.56 95 LYS A C 1
ATOM 714 O O . LYS A 1 95 ? -5.219 -12.593 16.616 1.00 74.56 95 LYS A O 1
ATOM 719 N N . GLU A 1 96 ? -4.550 -10.592 15.796 1.00 63.56 96 GLU A N 1
ATOM 720 C CA . GLU A 1 96 ? -4.157 -9.956 17.063 1.00 63.56 96 GLU A CA 1
ATOM 721 C C . GLU A 1 96 ? -5.368 -9.317 17.749 1.00 63.56 96 GLU A C 1
ATOM 723 O O . GLU A 1 96 ? -5.455 -9.453 18.990 1.00 63.56 96 GLU A O 1
#

Foldseek 3Di:
DPALEDEQEAEQDVLEGDPVSVVVLVVCPPPQQANGEYEYEYEYAPDDNHSVVVVVSCVVSHHHYDDYYYHYDDDDPVSVVVVVVNVVRNVVSSVD

Sequence (96 aa):
MDADAVAIGSPNYKDAMMPTVKKFLESLAGIDLRGRAGLAFGSYGWGLEAIEDIHDILSSYGMEMVQDFGVKGKPEDEELVECRKAGSALARKIKE

Secondary structure (DSSP, 8-state):
---SEEEEE----SSS--HHHHHHHHHTTT---TT-EEEEEEEESS--HHHHHHHHHHHHTT-EE---EEEESS--HHHHHHHHHHHHHHHHHTT-

pLDDT: mean 94.79, std 6.15, range [59.72, 98.62]